Protein AF-A0A818C0F7-F1 (afdb_monomer_lite)

InterPro domains:
  IPR005162 Retrotransposon-derived protein PEG10, N-terminal capsid-like domain [PF03732] (11-75)

Structure (mmCIF, N/CA/C/O backbone):
data_AF-A0A818C0F7-F1
#
_entry.id   AF-A0A818C0F7-F1
#
loop_
_atom_site.group_PDB
_atom_site.id
_atom_site.type_symbol
_atom_site.label_atom_id
_atom_site.label_alt_id
_atom_site.label_comp_id
_atom_site.label_asym_id
_atom_site.label_entity_id
_atom_site.label_seq_id
_atom_site.pdbx_PDB_ins_code
_atom_site.Cartn_x
_atom_site.Cartn_y
_atom_site.Cartn_z
_atom_site.occupancy
_atom_site.B_iso_or_equiv
_atom_site.auth_seq_id
_atom_site.auth_comp_id
_atom_site.auth_asym_id
_atom_site.auth_atom_id
_atom_site.pdbx_PDB_model_num
ATOM 1 N N . MET A 1 1 ? 28.533 6.424 -15.107 1.00 45.59 1 MET A N 1
ATOM 2 C CA . MET A 1 1 ? 27.381 5.746 -14.470 1.00 45.59 1 MET A CA 1
ATOM 3 C C . MET A 1 1 ? 26.453 5.281 -15.578 1.00 45.59 1 MET A C 1
ATOM 5 O O . MET A 1 1 ? 26.093 6.103 -16.409 1.00 45.59 1 MET A O 1
ATOM 9 N N . ALA A 1 2 ? 26.142 3.987 -15.662 1.00 64.56 2 ALA A N 1
ATOM 10 C CA . ALA A 1 2 ? 25.246 3.483 -16.700 1.00 64.56 2 ALA A CA 1
ATOM 11 C C . ALA A 1 2 ? 23.833 4.060 -16.497 1.00 64.56 2 ALA A C 1
ATOM 13 O O . ALA A 1 2 ? 23.235 3.887 -15.437 1.00 64.56 2 ALA A O 1
ATOM 14 N N . SER A 1 3 ? 23.320 4.767 -17.502 1.00 84.38 3 SER A N 1
ATOM 15 C CA . SER A 1 3 ? 21.944 5.265 -17.538 1.00 84.38 3 SER A CA 1
ATOM 16 C C . SER A 1 3 ? 21.017 4.109 -17.911 1.00 84.38 3 SER A C 1
ATOM 18 O O . SER A 1 3 ? 21.056 3.624 -19.039 1.00 84.38 3 SER A O 1
ATOM 20 N N . TRP A 1 4 ? 20.223 3.617 -16.962 1.00 90.50 4 TRP A N 1
ATOM 21 C CA . TRP A 1 4 ? 19.205 2.605 -17.253 1.00 90.50 4 TRP A CA 1
ATOM 22 C C . TRP A 1 4 ? 17.961 3.271 -17.843 1.00 90.50 4 TRP A C 1
ATOM 24 O O . TRP A 1 4 ? 17.495 4.286 -17.313 1.00 90.50 4 TRP A O 1
ATOM 34 N N . SER A 1 5 ? 17.389 2.677 -18.896 1.00 93.31 5 SER A N 1
ATOM 35 C CA . SER A 1 5 ? 16.080 3.102 -19.403 1.00 93.31 5 SER A CA 1
ATOM 36 C C . SER A 1 5 ? 14.974 2.763 -18.401 1.00 93.31 5 SER A C 1
ATOM 38 O O . SER A 1 5 ? 15.112 1.854 -17.579 1.00 93.31 5 SER A O 1
ATOM 40 N N . ASP A 1 6 ? 13.863 3.494 -18.463 1.00 91.19 6 ASP A N 1
ATOM 41 C CA . ASP A 1 6 ? 12.729 3.276 -17.562 1.00 91.19 6 ASP A CA 1
ATOM 42 C C . ASP A 1 6 ? 12.147 1.864 -17.691 1.00 91.19 6 ASP A C 1
ATOM 44 O O . ASP A 1 6 ? 11.855 1.239 -16.677 1.00 91.19 6 ASP A O 1
ATOM 48 N N . GLU A 1 7 ? 12.091 1.302 -18.899 1.00 92.00 7 GLU A N 1
ATOM 49 C CA . GLU A 1 7 ? 11.671 -0.089 -19.115 1.00 92.00 7 GLU A CA 1
ATOM 50 C C . GLU A 1 7 ? 12.552 -1.093 -18.363 1.00 92.00 7 GLU A C 1
ATOM 52 O O . GLU A 1 7 ? 12.040 -2.033 -17.752 1.00 92.00 7 GLU A O 1
ATOM 57 N N . HIS A 1 8 ? 13.874 -0.892 -18.363 1.00 92.44 8 HIS A N 1
ATOM 58 C CA . HIS A 1 8 ? 14.789 -1.760 -17.623 1.00 92.44 8 HIS A CA 1
ATOM 59 C C . HIS A 1 8 ? 14.598 -1.620 -16.111 1.00 92.44 8 HIS A C 1
ATOM 61 O O . HIS A 1 8 ? 14.554 -2.631 -15.410 1.00 92.44 8 HIS A O 1
ATOM 67 N N . LYS A 1 9 ? 14.413 -0.392 -15.607 1.00 93.25 9 LYS A N 1
ATOM 68 C CA . LYS A 1 9 ? 14.131 -0.156 -14.181 1.00 93.25 9 LYS A CA 1
ATOM 69 C C . LYS A 1 9 ? 12.831 -0.835 -13.743 1.00 93.25 9 LYS A C 1
ATOM 71 O O . LYS A 1 9 ? 12.821 -1.514 -12.722 1.00 93.25 9 LYS A O 1
ATOM 76 N N . LEU A 1 10 ? 11.757 -0.693 -14.524 1.00 92.19 10 LEU A N 1
ATOM 77 C CA . LEU A 1 10 ? 10.444 -1.276 -14.219 1.00 92.19 10 LEU A CA 1
ATOM 78 C C . LEU A 1 10 ? 10.435 -2.808 -14.328 1.00 92.19 10 LEU A C 1
ATOM 80 O O . LEU A 1 10 ? 9.716 -3.468 -13.586 1.00 92.19 10 LEU A O 1
ATOM 84 N N . LYS A 1 11 ? 11.248 -3.408 -15.203 1.00 90.62 11 LYS A N 1
ATOM 85 C CA . LYS A 1 11 ? 11.434 -4.870 -15.201 1.00 90.62 11 LYS A CA 1
ATOM 86 C C . LYS A 1 11 ? 12.160 -5.327 -13.938 1.00 90.62 11 LYS A C 1
ATOM 88 O O . LYS A 1 11 ? 11.722 -6.262 -13.272 1.00 90.62 11 LYS A O 1
ATOM 93 N N . TYR A 1 12 ? 13.241 -4.635 -13.592 1.00 91.31 12 TYR A N 1
ATOM 94 C CA . TYR A 1 12 ? 14.108 -5.019 -12.485 1.00 91.31 12 TYR A CA 1
ATOM 95 C C . TYR A 1 12 ? 13.463 -4.815 -11.110 1.00 91.31 12 TYR A C 1
ATOM 97 O O . TYR A 1 12 ? 13.734 -5.583 -10.192 1.00 91.31 12 TYR A O 1
ATOM 105 N N . ILE A 1 13 ? 12.582 -3.820 -10.958 1.00 90.44 13 ILE A N 1
ATOM 106 C CA . ILE A 1 13 ? 11.998 -3.489 -9.652 1.00 90.44 13 ILE A CA 1
ATOM 107 C C . ILE A 1 13 ? 11.166 -4.621 -9.057 1.00 90.44 13 ILE A C 1
ATOM 109 O O . ILE A 1 13 ? 11.168 -4.775 -7.844 1.00 90.44 13 ILE A O 1
ATOM 113 N N . SER A 1 14 ? 10.535 -5.457 -9.889 1.00 86.62 14 SER A N 1
ATOM 114 C CA . SER A 1 14 ? 9.769 -6.624 -9.427 1.00 86.62 14 SER A CA 1
ATOM 115 C C . SER A 1 14 ? 10.583 -7.552 -8.518 1.00 86.62 14 SER A C 1
ATOM 117 O O . SER A 1 14 ? 10.040 -8.100 -7.570 1.00 86.62 14 SER A O 1
ATOM 119 N N . ILE A 1 15 ? 11.896 -7.653 -8.744 1.00 88.81 15 ILE A N 1
ATOM 120 C CA . ILE A 1 15 ? 12.816 -8.501 -7.971 1.00 88.81 15 ILE A CA 1
ATOM 121 C C . ILE A 1 15 ? 13.092 -7.918 -6.573 1.00 88.81 15 ILE A C 1
ATOM 123 O O . ILE A 1 15 ? 13.430 -8.649 -5.648 1.00 88.81 15 ILE A O 1
ATOM 127 N N . HIS A 1 16 ? 12.963 -6.598 -6.413 1.00 88.12 16 HIS A N 1
ATOM 128 C CA . HIS A 1 16 ? 13.249 -5.887 -5.158 1.00 88.12 16 HIS A CA 1
ATOM 129 C C . HIS A 1 16 ? 12.003 -5.620 -4.318 1.00 88.12 16 HIS A C 1
ATOM 131 O O . HIS A 1 16 ? 12.119 -5.173 -3.178 1.00 88.12 16 HIS A O 1
ATOM 137 N N . LEU A 1 17 ? 10.815 -5.849 -4.874 1.00 87.06 17 LEU A N 1
ATOM 138 C CA . LEU A 1 17 ? 9.562 -5.714 -4.145 1.00 87.06 17 LEU A CA 1
ATOM 139 C C . LEU A 1 17 ? 9.266 -7.019 -3.406 1.00 87.06 17 LEU A C 1
ATOM 141 O O . LEU A 1 17 ? 9.430 -8.105 -3.955 1.00 87.06 17 LEU A O 1
ATOM 145 N N . GLN A 1 18 ? 8.818 -6.898 -2.161 1.00 85.88 18 GLN A N 1
ATOM 146 C CA . GLN A 1 18 ? 8.422 -8.022 -1.315 1.00 85.88 18 GLN A CA 1
ATOM 147 C C . GLN A 1 18 ? 6.940 -7.904 -0.958 1.00 85.88 18 GLN A C 1
ATOM 149 O O . GLN A 1 18 ? 6.389 -6.798 -0.958 1.00 85.88 18 GLN A O 1
ATOM 154 N N . ASP A 1 19 ? 6.321 -9.051 -0.678 1.00 83.88 19 ASP A N 1
ATOM 155 C CA . ASP A 1 19 ? 4.973 -9.174 -0.119 1.00 83.88 19 ASP A CA 1
ATOM 156 C C . ASP A 1 19 ? 3.936 -8.284 -0.839 1.00 83.88 19 ASP A C 1
ATOM 158 O O . ASP A 1 19 ? 3.778 -8.366 -2.064 1.00 83.88 19 ASP A O 1
ATOM 162 N N . ASP A 1 20 ? 3.259 -7.402 -0.100 1.00 80.00 20 ASP A N 1
ATOM 163 C CA . ASP A 1 20 ? 2.182 -6.538 -0.600 1.00 80.00 20 ASP A CA 1
ATOM 164 C C . ASP A 1 20 ? 2.651 -5.589 -1.709 1.00 80.00 20 ASP A C 1
ATOM 166 O O . ASP A 1 20 ? 1.912 -5.284 -2.645 1.00 80.00 20 ASP A O 1
ATOM 170 N N . ALA A 1 21 ? 3.901 -5.118 -1.640 1.00 85.38 21 ALA A N 1
ATOM 171 C CA . ALA A 1 21 ? 4.445 -4.211 -2.646 1.00 85.38 21 ALA A CA 1
ATOM 172 C C . ALA A 1 21 ? 4.652 -4.923 -3.988 1.00 85.38 21 ALA A C 1
ATOM 174 O O . ALA A 1 21 ? 4.484 -4.314 -5.049 1.00 85.38 21 ALA A O 1
ATOM 175 N N . HIS A 1 22 ? 4.973 -6.218 -3.949 1.00 87.44 22 HIS A N 1
ATOM 176 C CA . HIS A 1 22 ? 5.076 -7.045 -5.144 1.00 87.44 22 HIS A CA 1
ATOM 177 C C . HIS A 1 22 ? 3.694 -7.338 -5.744 1.00 87.44 22 HIS A C 1
ATOM 179 O O . HIS A 1 22 ? 3.512 -7.167 -6.952 1.00 87.44 22 HIS A O 1
ATOM 185 N N . GLN A 1 23 ? 2.708 -7.701 -4.914 1.00 84.81 23 GLN A N 1
ATOM 186 C CA . GLN A 1 23 ? 1.327 -7.927 -5.367 1.00 84.81 23 GLN A CA 1
ATOM 187 C C . GLN A 1 23 ? 0.724 -6.672 -6.001 1.00 84.81 23 GLN A C 1
ATOM 189 O O . GLN A 1 23 ? 0.236 -6.712 -7.136 1.00 84.81 23 GLN A O 1
ATOM 194 N N . TRP A 1 24 ? 0.871 -5.530 -5.328 1.00 89.44 24 TRP A N 1
ATOM 195 C CA . TRP A 1 24 ? 0.476 -4.232 -5.862 1.00 89.44 24 TRP A CA 1
ATOM 196 C C . TRP A 1 24 ? 1.123 -3.959 -7.226 1.00 89.44 24 TRP A C 1
ATOM 198 O O . TRP A 1 24 ? 0.451 -3.545 -8.174 1.00 89.44 24 TRP A O 1
ATOM 208 N N . TRP A 1 25 ? 2.423 -4.239 -7.368 1.00 91.69 25 TRP A N 1
ATOM 209 C CA . TRP A 1 25 ? 3.139 -4.028 -8.624 1.00 91.69 25 TRP A CA 1
ATOM 210 C C . TRP A 1 25 ? 2.643 -4.932 -9.756 1.00 91.69 25 TRP A C 1
ATOM 212 O O . TRP A 1 25 ? 2.485 -4.447 -10.879 1.00 91.69 25 TRP A O 1
ATOM 222 N N . ILE A 1 26 ? 2.320 -6.203 -9.497 1.00 89.56 26 ILE A N 1
ATOM 223 C CA . ILE A 1 26 ? 1.746 -7.096 -10.520 1.00 89.56 26 ILE A CA 1
ATOM 224 C C . ILE A 1 26 ? 0.462 -6.490 -11.106 1.00 89.56 26 ILE A C 1
ATOM 226 O O . ILE A 1 26 ? 0.282 -6.475 -12.329 1.00 89.56 26 ILE A O 1
ATOM 230 N N . GLN A 1 27 ? -0.397 -5.930 -10.255 1.00 88.06 27 GLN A N 1
ATOM 231 C CA . GLN A 1 27 ? -1.672 -5.344 -10.671 1.00 88.06 27 GLN A CA 1
ATOM 232 C C . GLN A 1 27 ? -1.498 -3.967 -11.335 1.00 88.06 27 GLN A C 1
ATOM 234 O O . GLN A 1 27 ? -2.149 -3.662 -12.342 1.00 88.06 27 GLN A O 1
ATOM 239 N N . ALA A 1 28 ? -0.601 -3.135 -10.802 1.00 88.56 28 ALA A N 1
ATOM 240 C CA . ALA A 1 28 ? -0.411 -1.751 -11.229 1.00 88.56 28 ALA A CA 1
ATOM 241 C C . ALA A 1 28 ? 0.533 -1.595 -12.436 1.00 88.56 28 ALA A C 1
ATOM 243 O O . ALA A 1 28 ? 0.393 -0.629 -13.193 1.00 88.56 28 ALA A O 1
ATOM 244 N N . SER A 1 29 ? 1.451 -2.541 -12.665 1.00 90.62 29 SER A N 1
ATOM 245 C CA . SER A 1 29 ? 2.504 -2.470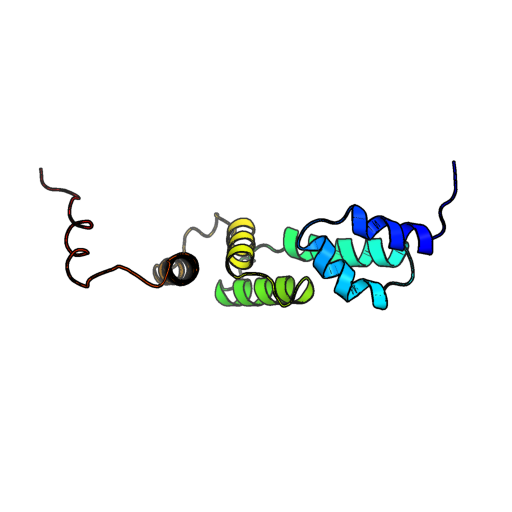 -13.696 1.00 90.62 29 SER A CA 1
ATOM 246 C C . SER A 1 29 ? 1.971 -2.145 -15.093 1.00 90.62 29 SER A C 1
ATOM 248 O O . SER A 1 29 ? 2.531 -1.303 -15.793 1.00 90.62 29 SER A O 1
ATOM 250 N N . LYS A 1 30 ? 0.820 -2.714 -15.475 1.00 91.12 30 LYS A N 1
ATOM 251 C CA . LYS A 1 30 ? 0.170 -2.474 -16.778 1.00 91.12 30 LYS A CA 1
ATOM 252 C C . LYS A 1 30 ? -0.237 -1.011 -17.006 1.00 91.12 30 LYS A C 1
ATOM 254 O O . LYS A 1 30 ? -0.412 -0.595 -18.146 1.00 91.12 30 LYS A O 1
ATOM 259 N N . ARG A 1 31 ? -0.427 -0.230 -15.936 1.00 92.75 31 ARG A N 1
ATOM 260 C CA . ARG A 1 31 ? -0.917 1.164 -15.968 1.00 92.75 31 ARG A CA 1
ATOM 261 C C . ARG A 1 31 ? 0.196 2.195 -15.741 1.00 92.75 31 ARG A C 1
ATOM 263 O O . ARG A 1 31 ? -0.060 3.409 -15.787 1.00 92.75 31 ARG A O 1
ATOM 270 N N . ILE A 1 32 ? 1.416 1.730 -15.471 1.00 92.88 32 ILE A N 1
ATOM 271 C CA . ILE A 1 32 ? 2.558 2.547 -15.061 1.00 92.88 32 ILE A CA 1
ATOM 272 C C . ILE A 1 32 ? 3.687 2.403 -16.100 1.00 92.88 32 ILE A C 1
ATOM 274 O O . ILE A 1 32 ? 4.543 1.536 -15.961 1.00 92.88 32 ILE A O 1
ATOM 278 N N . PRO A 1 33 ? 3.709 3.251 -17.149 1.00 93.69 33 PRO A N 1
ATOM 279 C CA . PRO A 1 33 ? 4.679 3.128 -18.241 1.00 93.69 33 PRO A CA 1
ATOM 280 C C . PRO A 1 33 ? 6.056 3.741 -17.941 1.00 93.69 33 PRO A C 1
ATOM 282 O O . PRO A 1 33 ? 6.997 3.508 -18.689 1.00 93.69 33 PRO A O 1
ATOM 285 N N . THR A 1 34 ? 6.189 4.557 -16.890 1.00 95.50 34 THR A N 1
ATOM 286 C CA . THR A 1 34 ? 7.425 5.303 -16.594 1.00 95.50 34 THR A CA 1
ATOM 287 C C . THR A 1 34 ? 7.862 5.136 -15.147 1.00 95.50 34 THR A C 1
ATOM 289 O O . THR A 1 34 ? 7.038 4.962 -14.241 1.00 95.50 34 THR A O 1
ATOM 292 N N . TRP A 1 35 ? 9.170 5.254 -14.910 1.00 92.69 35 TRP A N 1
ATOM 293 C CA . TRP A 1 35 ? 9.752 5.118 -13.574 1.00 92.69 35 TRP A CA 1
ATOM 294 C C . TRP A 1 35 ? 9.266 6.211 -12.620 1.00 92.69 35 TRP A C 1
ATOM 296 O O . TRP A 1 35 ? 8.939 5.945 -11.466 1.00 92.69 35 TRP A O 1
ATOM 306 N N . SER A 1 36 ? 9.149 7.445 -13.113 1.00 93.69 36 SER A N 1
ATOM 307 C CA . SER A 1 36 ? 8.632 8.567 -12.322 1.00 93.69 36 SER A CA 1
ATOM 308 C C . SER A 1 36 ? 7.205 8.304 -11.823 1.00 93.69 36 SER A C 1
ATOM 310 O O . SER A 1 36 ? 6.907 8.530 -10.647 1.00 93.69 36 SER A O 1
ATOM 312 N N . LYS A 1 37 ? 6.338 7.754 -12.685 1.00 94.38 37 LYS A N 1
ATOM 313 C CA . LYS A 1 37 ? 4.967 7.406 -12.301 1.00 94.38 37 LYS A CA 1
ATOM 314 C C . LYS A 1 37 ? 4.948 6.261 -11.290 1.00 94.38 37 LYS A C 1
ATOM 316 O O . LYS A 1 37 ? 4.217 6.363 -10.315 1.00 94.38 37 LYS A O 1
ATOM 321 N N . PHE A 1 38 ? 5.790 5.240 -11.461 1.00 93.62 38 PHE A N 1
ATOM 322 C CA . PHE A 1 38 ? 5.939 4.164 -10.475 1.00 93.62 38 PHE A CA 1
ATOM 323 C C . PHE A 1 38 ? 6.259 4.712 -9.085 1.00 93.62 38 PHE A C 1
ATOM 325 O O . PHE A 1 38 ? 5.524 4.441 -8.140 1.00 93.62 38 PHE A O 1
ATOM 332 N N . VAL A 1 39 ? 7.304 5.540 -8.975 1.00 92.44 39 VAL A N 1
ATOM 333 C CA . VAL A 1 39 ? 7.733 6.115 -7.691 1.00 92.44 39 VAL A CA 1
ATOM 334 C C . VAL A 1 39 ? 6.625 6.960 -7.061 1.00 92.44 39 VAL A C 1
ATOM 336 O O . VAL A 1 39 ? 6.454 6.934 -5.844 1.00 92.44 39 VAL A O 1
ATOM 339 N N . LYS A 1 40 ? 5.868 7.708 -7.868 1.00 92.94 40 LYS A N 1
ATOM 340 C CA . LYS A 1 40 ? 4.752 8.520 -7.374 1.00 92.94 40 LYS A CA 1
ATOM 341 C C . LYS A 1 40 ? 3.609 7.653 -6.842 1.00 92.94 40 LYS A C 1
ATOM 343 O O . LYS A 1 40 ? 3.152 7.885 -5.729 1.00 92.94 40 LYS A O 1
ATOM 348 N N . GLU A 1 41 ? 3.172 6.667 -7.618 1.00 90.88 41 GLU A N 1
ATOM 349 C CA . GLU A 1 41 ? 2.035 5.803 -7.280 1.00 90.88 41 GLU A CA 1
ATOM 350 C C . GLU A 1 41 ? 2.347 4.909 -6.072 1.00 90.88 41 GLU A C 1
ATOM 352 O O . GLU A 1 41 ? 1.535 4.826 -5.154 1.00 90.88 41 GLU A O 1
ATOM 357 N N . ILE A 1 42 ? 3.548 4.313 -6.010 1.00 88.62 42 ILE A N 1
ATOM 358 C CA . ILE A 1 42 ? 3.938 3.462 -4.876 1.00 88.62 42 ILE A CA 1
ATOM 359 C C . ILE A 1 42 ? 4.057 4.28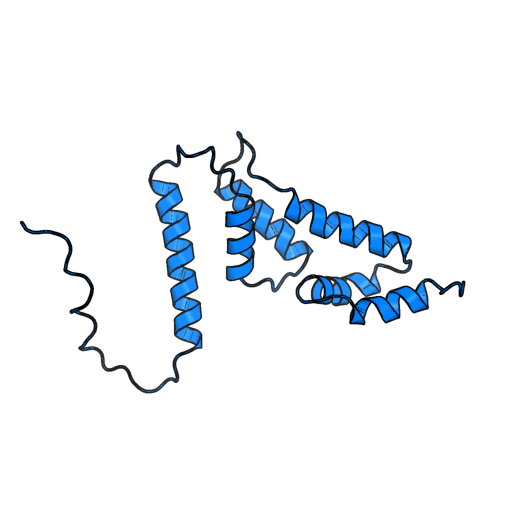0 -3.588 1.00 88.62 42 ILE A C 1
ATOM 361 O O . ILE A 1 42 ? 3.565 3.867 -2.540 1.00 88.62 42 ILE A O 1
ATOM 365 N N . LYS A 1 43 ? 4.637 5.486 -3.654 1.00 88.62 43 LYS A N 1
ATOM 366 C CA . LYS A 1 43 ? 4.670 6.384 -2.495 1.00 88.62 43 LYS A CA 1
ATOM 367 C C . LYS A 1 43 ? 3.263 6.749 -2.069 1.00 88.62 43 LYS A C 1
ATOM 369 O O . LYS A 1 43 ? 2.941 6.593 -0.905 1.00 88.62 43 LYS A O 1
ATOM 374 N N . GLN A 1 44 ? 2.410 7.163 -2.999 1.00 87.94 44 GLN A N 1
ATOM 375 C CA . GLN A 1 44 ? 1.049 7.564 -2.672 1.00 87.94 44 GLN A CA 1
ATOM 376 C C . GLN A 1 44 ? 0.244 6.425 -2.030 1.00 87.94 44 GLN A C 1
ATOM 378 O O . GLN A 1 44 ? -0.443 6.663 -1.040 1.00 87.94 44 GLN A O 1
ATOM 383 N N . ALA A 1 45 ? 0.355 5.201 -2.546 1.00 84.00 45 ALA A N 1
ATOM 384 C CA . ALA A 1 45 ? -0.343 4.038 -2.011 1.00 84.00 45 ALA A CA 1
ATOM 385 C C . ALA A 1 45 ? 0.106 3.707 -0.575 1.00 84.00 45 ALA A C 1
ATOM 387 O O . ALA A 1 45 ? -0.714 3.644 0.345 1.00 84.00 45 ALA A O 1
ATOM 388 N N . PHE A 1 46 ? 1.415 3.569 -0.357 1.00 83.44 46 PHE A N 1
ATOM 389 C CA . PHE A 1 46 ? 1.953 3.127 0.931 1.00 83.44 46 PHE A CA 1
ATOM 390 C C . PHE A 1 46 ? 2.076 4.257 1.965 1.00 83.44 46 PHE A C 1
ATOM 392 O O . PHE A 1 46 ? 1.919 4.009 3.161 1.00 83.44 46 PHE A O 1
ATOM 399 N N . GLU A 1 47 ? 2.301 5.508 1.552 1.00 85.19 47 GLU A N 1
ATOM 400 C CA . GLU A 1 47 ? 2.292 6.660 2.463 1.00 85.19 47 GLU A CA 1
ATOM 401 C C . GLU A 1 47 ? 0.889 6.920 3.003 1.00 85.19 47 GLU A C 1
ATOM 403 O O . GLU A 1 47 ? 0.749 7.165 4.200 1.00 85.19 47 GLU A O 1
ATOM 408 N N . GLN A 1 48 ? -0.156 6.816 2.174 1.00 83.25 48 GLN A N 1
ATOM 409 C CA . GLN A 1 48 ? -1.527 6.972 2.664 1.00 83.25 48 GLN A CA 1
ATOM 410 C C . GLN A 1 48 ? -1.839 5.943 3.747 1.00 83.25 48 GLN A C 1
ATOM 412 O O . GLN A 1 48 ? -2.303 6.328 4.814 1.00 83.25 48 GLN A O 1
ATOM 417 N N . LEU A 1 49 ? -1.508 4.670 3.526 1.00 82.81 49 LEU A N 1
ATOM 418 C CA . LEU A 1 49 ? -1.724 3.622 4.522 1.00 82.81 49 LEU A CA 1
ATOM 419 C C . LEU A 1 49 ? -0.896 3.853 5.798 1.00 82.81 49 LEU A C 1
ATOM 421 O O . LEU A 1 49 ? -1.411 3.725 6.907 1.00 82.81 49 LEU A O 1
ATOM 425 N N . ARG A 1 50 ? 0.375 4.246 5.653 1.00 81.44 50 ARG A N 1
ATOM 426 C CA . ARG A 1 50 ? 1.300 4.456 6.779 1.00 81.44 50 ARG A CA 1
ATOM 427 C C . ARG A 1 50 ? 0.924 5.653 7.653 1.00 81.44 50 ARG A C 1
ATOM 429 O O . ARG A 1 50 ? 1.124 5.611 8.867 1.00 81.44 50 ARG A O 1
ATOM 436 N N . TRP A 1 51 ? 0.437 6.734 7.050 1.00 80.75 51 TRP A N 1
ATOM 437 C CA . TRP A 1 51 ? 0.126 7.976 7.763 1.00 80.75 51 TRP A CA 1
ATOM 438 C C . TRP A 1 51 ? -1.330 8.068 8.217 1.00 80.75 51 TRP A C 1
ATOM 440 O O . TRP A 1 51 ? -1.657 8.968 8.996 1.00 80.75 51 TRP A O 1
ATOM 450 N N . TYR A 1 52 ? -2.201 7.156 7.777 1.00 84.06 52 TYR A N 1
ATOM 451 C CA . TYR A 1 52 ? -3.607 7.191 8.152 1.00 84.06 52 TYR A CA 1
ATOM 452 C C . TYR A 1 52 ? -3.818 6.793 9.618 1.00 84.06 52 TYR A C 1
ATOM 454 O O . TYR A 1 52 ? -3.835 5.621 9.997 1.00 84.06 52 TYR A O 1
ATOM 462 N N . LYS A 1 53 ? -4.009 7.811 10.456 1.00 85.25 53 LYS A N 1
ATOM 463 C CA . LYS A 1 53 ? -4.354 7.672 11.872 1.00 85.25 53 LYS A CA 1
ATOM 464 C C . LYS A 1 53 ? -5.810 8.039 12.092 1.00 85.25 53 LYS A C 1
ATOM 466 O O . LYS A 1 53 ? -6.340 8.919 11.415 1.00 85.25 53 LYS A O 1
ATOM 471 N N . GLN A 1 54 ? -6.429 7.404 13.082 1.00 81.44 54 GLN A N 1
ATOM 472 C CA . GLN A 1 54 ? -7.783 7.760 13.488 1.00 81.44 54 GLN A CA 1
ATOM 473 C C . GLN A 1 54 ? -7.837 9.235 13.923 1.00 81.44 54 GLN A C 1
ATOM 475 O O . GLN A 1 54 ? -7.094 9.659 14.816 1.00 81.44 54 GLN A O 1
ATOM 480 N N . SER A 1 55 ? -8.719 10.009 13.289 1.00 84.50 55 SER A N 1
ATOM 481 C CA . SER A 1 55 ? -8.978 11.409 13.648 1.00 84.50 55 SER A CA 1
ATOM 482 C C . SER A 1 55 ? -9.888 11.520 14.880 1.00 84.50 55 SER A C 1
ATOM 484 O O . SER A 1 55 ? -10.694 10.630 15.137 1.00 84.50 55 SER A O 1
ATOM 486 N N . ILE A 1 56 ? -9.804 12.640 15.614 1.00 78.44 56 ILE A N 1
ATOM 487 C CA . ILE A 1 56 ? -10.611 12.919 16.824 1.00 78.44 56 ILE A CA 1
ATOM 488 C C . ILE A 1 56 ? -12.118 12.807 16.547 1.00 78.44 56 ILE A C 1
ATOM 490 O O . ILE A 1 56 ? -12.869 12.314 17.382 1.00 78.44 56 ILE A O 1
ATOM 494 N N . ASN A 1 57 ? -12.554 13.229 15.360 1.00 86.31 57 ASN A N 1
ATOM 495 C CA . ASN A 1 57 ? -13.970 13.280 14.988 1.00 86.31 57 ASN A CA 1
ATOM 496 C C . ASN A 1 57 ? -14.442 12.023 14.240 1.00 86.31 57 ASN A C 1
ATOM 498 O O . ASN A 1 57 ? -15.546 12.010 13.701 1.00 86.31 57 ASN A O 1
ATOM 502 N N . GLN A 1 58 ? -13.599 10.991 14.153 1.00 79.81 58 GLN A N 1
ATOM 503 C CA . GLN A 1 58 ? -13.872 9.795 13.368 1.00 79.81 58 GLN A CA 1
ATOM 504 C C . GLN A 1 58 ? -14.223 8.611 14.270 1.00 79.81 58 GLN A C 1
ATOM 506 O O . GLN A 1 58 ? -13.460 8.230 15.163 1.00 79.81 58 GLN A O 1
ATOM 511 N N . THR A 1 59 ? -15.370 7.988 13.997 1.00 83.56 59 THR A N 1
ATOM 512 C CA . THR A 1 59 ? -15.777 6.753 14.684 1.00 83.56 59 THR A CA 1
ATOM 513 C C . THR A 1 59 ? -14.853 5.588 14.319 1.00 83.56 59 THR A C 1
ATOM 515 O O . THR A 1 59 ? -14.235 5.579 13.253 1.00 83.56 59 THR A O 1
ATOM 518 N N . ILE A 1 60 ? -14.768 4.575 15.187 1.00 79.25 60 ILE A N 1
ATOM 519 C CA . ILE A 1 60 ? -13.927 3.392 14.939 1.00 79.25 60 ILE A CA 1
ATOM 520 C C . ILE A 1 60 ? -14.376 2.655 13.670 1.00 79.25 60 ILE A C 1
ATOM 522 O O . ILE A 1 60 ? -13.523 2.244 12.893 1.00 79.25 60 ILE A O 1
ATOM 526 N N . THR A 1 61 ? -15.684 2.562 13.410 1.00 82.62 61 THR A N 1
ATOM 527 C CA . THR A 1 61 ? -16.220 1.951 12.183 1.00 82.62 61 THR A CA 1
ATOM 528 C C . THR A 1 61 ? -15.796 2.723 10.935 1.00 82.62 61 THR A C 1
ATOM 530 O O . THR A 1 61 ? -15.246 2.136 10.015 1.00 82.62 61 THR A O 1
ATOM 533 N N . GLN A 1 62 ? -15.920 4.056 10.930 1.00 85.56 62 GLN A N 1
ATOM 534 C CA . GLN A 1 62 ? -15.455 4.876 9.800 1.00 85.56 62 GLN A CA 1
ATOM 535 C C . GLN A 1 62 ? -13.940 4.781 9.586 1.00 85.56 62 GLN A C 1
ATOM 537 O O . GLN A 1 62 ? -13.463 4.893 8.458 1.00 85.56 62 GLN A O 1
ATOM 542 N N . TYR A 1 63 ? -13.170 4.639 10.665 1.00 84.81 63 TYR A N 1
ATOM 543 C CA . TYR A 1 63 ? -11.729 4.415 10.583 1.00 84.81 63 TYR A CA 1
ATOM 544 C C . TYR A 1 63 ? -11.418 3.039 9.984 1.00 84.81 63 TYR A C 1
ATOM 546 O O . TYR A 1 63 ? -10.569 2.930 9.100 1.00 84.81 63 TYR A O 1
ATOM 554 N N . TYR A 1 64 ? -12.154 2.015 10.415 1.00 84.75 64 TYR A N 1
ATOM 555 C CA . TYR A 1 64 ? -12.059 0.650 9.914 1.00 84.75 64 TYR A CA 1
ATOM 556 C C . TYR A 1 64 ? -12.365 0.557 8.421 1.00 84.75 64 TYR A C 1
ATOM 558 O O . TYR A 1 64 ? -11.521 0.092 7.657 1.00 84.75 64 TYR A O 1
ATOM 566 N N . ASP A 1 65 ? -13.513 1.086 8.001 1.00 87.44 65 ASP A N 1
ATOM 567 C CA . ASP A 1 65 ? -13.938 1.093 6.602 1.00 87.44 65 ASP A CA 1
ATOM 568 C C . ASP A 1 65 ? -12.894 1.779 5.718 1.00 87.44 65 ASP A C 1
ATOM 570 O O . ASP A 1 65 ? -12.578 1.302 4.627 1.00 87.44 65 ASP A O 1
ATOM 574 N N . LYS A 1 66 ? -12.287 2.866 6.214 1.00 88.94 66 LYS A N 1
ATOM 575 C CA . LYS A 1 66 ? -11.256 3.582 5.466 1.00 88.94 66 LYS A CA 1
ATOM 576 C C . LYS A 1 66 ? -9.943 2.812 5.368 1.00 88.94 66 LYS A C 1
ATOM 578 O O . LYS A 1 66 ? -9.328 2.827 4.306 1.00 88.94 66 LYS A O 1
ATOM 583 N N . ILE A 1 67 ? -9.514 2.129 6.430 1.00 86.31 67 ILE A N 1
ATOM 584 C CA . ILE A 1 67 ? -8.340 1.247 6.369 1.00 86.31 67 ILE A CA 1
ATOM 585 C C . ILE A 1 67 ? -8.596 0.090 5.399 1.00 86.31 67 ILE A C 1
ATOM 587 O O . ILE A 1 67 ? -7.730 -0.185 4.575 1.00 86.31 67 ILE A O 1
ATOM 591 N N . ILE A 1 68 ? -9.783 -0.527 5.412 1.00 86.69 68 ILE A N 1
ATOM 592 C CA . ILE A 1 68 ? -10.143 -1.564 4.432 1.00 86.69 68 ILE A CA 1
ATOM 593 C C . ILE A 1 68 ? -10.111 -1.012 3.010 1.00 86.69 68 ILE A C 1
ATOM 595 O O . ILE A 1 68 ? -9.531 -1.644 2.130 1.00 86.69 68 ILE A O 1
ATOM 599 N N . GLU A 1 69 ? -10.695 0.160 2.766 1.00 88.69 69 GLU A N 1
ATOM 600 C CA . GLU A 1 69 ? -10.661 0.811 1.453 1.00 88.69 69 GLU A CA 1
ATOM 601 C C . GLU A 1 69 ? -9.214 1.052 0.983 1.00 88.69 69 GLU A C 1
ATOM 603 O O . GLU A 1 69 ? -8.892 0.847 -0.186 1.00 88.69 69 GLU A O 1
ATOM 608 N N . LEU A 1 70 ? -8.320 1.468 1.884 1.00 86.94 70 LEU A N 1
ATOM 609 C CA . LEU A 1 70 ? -6.907 1.680 1.564 1.00 86.94 70 LEU A CA 1
ATOM 610 C C . LEU A 1 70 ? -6.169 0.360 1.308 1.00 86.94 70 LEU A C 1
ATOM 612 O O . LEU A 1 70 ? -5.421 0.276 0.337 1.00 86.94 70 LEU A O 1
ATOM 616 N N . CYS A 1 71 ? -6.406 -0.671 2.120 1.00 85.38 71 CYS A N 1
ATOM 617 C CA . CYS A 1 71 ? -5.818 -1.994 1.920 1.00 85.38 71 CYS A CA 1
ATOM 618 C C . CYS A 1 71 ? -6.288 -2.615 0.598 1.00 85.38 71 CYS A C 1
ATOM 620 O O . CYS A 1 71 ? -5.455 -3.024 -0.197 1.00 85.38 71 CYS A O 1
ATOM 622 N N . THR A 1 72 ? -7.593 -2.591 0.308 1.00 86.00 72 THR A N 1
ATOM 623 C CA . THR A 1 72 ? -8.176 -3.152 -0.929 1.00 86.00 72 THR A CA 1
ATOM 624 C C . THR A 1 72 ? -7.729 -2.435 -2.203 1.00 86.00 72 THR A C 1
ATOM 626 O O . THR A 1 72 ? -7.736 -3.028 -3.279 1.00 86.00 72 THR A O 1
ATOM 629 N N . ARG A 1 73 ? -7.311 -1.164 -2.111 1.00 82.81 73 ARG A N 1
ATOM 630 C CA . ARG A 1 73 ? -6.676 -0.445 -3.230 1.00 82.81 73 ARG A CA 1
ATOM 631 C C . ARG A 1 73 ? -5.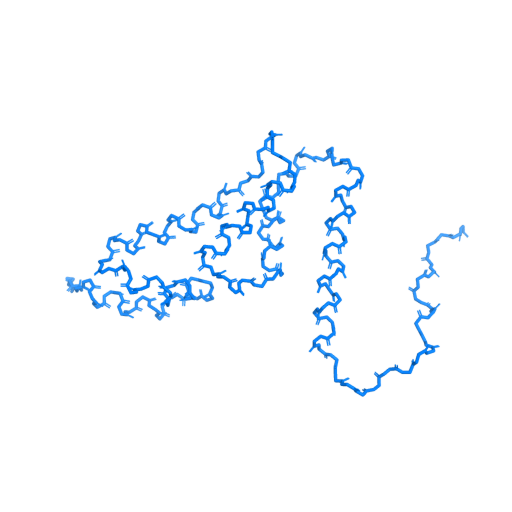253 -0.906 -3.520 1.00 82.81 73 ARG A C 1
ATOM 633 O O . ARG A 1 73 ? -4.798 -0.737 -4.650 1.00 82.81 73 ARG A O 1
ATOM 640 N N . ILE A 1 74 ? -4.546 -1.389 -2.502 1.00 82.62 74 ILE A N 1
ATOM 641 C CA . ILE A 1 74 ? -3.175 -1.889 -2.630 1.00 82.62 74 ILE A CA 1
ATOM 642 C C . ILE A 1 74 ? -3.220 -3.344 -3.083 1.00 82.62 74 ILE A C 1
ATOM 644 O O . ILE A 1 74 ? -2.598 -3.690 -4.084 1.00 82.62 74 ILE A O 1
ATOM 648 N N . ASP A 1 75 ? -3.999 -4.150 -2.367 1.00 78.81 75 ASP A N 1
ATOM 649 C CA . ASP A 1 75 ? -4.236 -5.553 -2.650 1.00 78.81 75 ASP A CA 1
ATOM 650 C C . ASP A 1 75 ? -5.687 -5.930 -2.270 1.00 78.81 75 ASP A C 1
ATOM 652 O O . ASP A 1 75 ? -6.053 -5.860 -1.090 1.00 78.81 75 ASP A O 1
ATOM 656 N N . PRO A 1 76 ? -6.548 -6.304 -3.237 1.00 80.56 76 PRO A N 1
ATOM 657 C CA . PRO A 1 76 ? -7.910 -6.753 -2.959 1.00 80.56 76 PRO A CA 1
ATOM 658 C C . PRO A 1 76 ? -7.960 -8.034 -2.114 1.00 80.56 76 PRO A C 1
ATOM 660 O O . PRO A 1 76 ? -8.927 -8.210 -1.370 1.00 80.56 76 PRO A O 1
ATOM 663 N N . ASP A 1 77 ? -6.922 -8.873 -2.167 1.00 80.12 77 ASP A N 1
ATOM 664 C CA . ASP A 1 77 ? -6.853 -10.159 -1.465 1.00 80.12 77 ASP A CA 1
ATOM 665 C C . ASP A 1 77 ? -6.080 -10.062 -0.137 1.00 80.12 77 ASP A C 1
ATOM 667 O O . ASP A 1 77 ? -5.655 -11.068 0.436 1.00 80.12 77 ASP A O 1
ATOM 671 N N . VAL A 1 78 ? -5.919 -8.842 0.394 1.00 79.69 78 VAL A N 1
ATOM 672 C CA . VAL A 1 78 ? -5.217 -8.608 1.658 1.00 79.69 78 VAL A CA 1
ATOM 673 C C . VAL A 1 78 ? -5.853 -9.413 2.809 1.00 79.69 78 VAL A C 1
ATOM 675 O O . VAL A 1 78 ? -7.055 -9.270 3.079 1.00 79.69 78 VAL A O 1
ATOM 678 N N . PRO A 1 79 ? -5.076 -10.242 3.533 1.00 79.94 79 PRO A N 1
ATOM 679 C CA . PRO A 1 79 ? -5.614 -11.082 4.593 1.00 79.94 79 PRO A CA 1
ATOM 680 C C . PRO A 1 79 ? -6.099 -10.242 5.776 1.00 79.94 79 PRO A C 1
ATOM 682 O O . PRO A 1 79 ? -5.501 -9.228 6.150 1.00 79.94 79 PRO A O 1
ATOM 685 N N . ASP A 1 80 ? -7.174 -10.694 6.420 1.00 78.31 80 ASP A N 1
ATOM 686 C CA . ASP A 1 80 ? -7.814 -9.961 7.519 1.00 78.31 80 ASP A CA 1
ATOM 687 C C . ASP A 1 80 ? -6.886 -9.735 8.719 1.00 78.31 80 ASP A C 1
ATOM 689 O O . ASP A 1 80 ? -6.978 -8.712 9.405 1.00 78.31 80 ASP A O 1
ATOM 693 N N . LEU A 1 81 ? -5.931 -10.644 8.932 1.00 77.00 81 LEU A N 1
ATOM 694 C CA . LEU A 1 81 ? -4.885 -10.481 9.936 1.00 77.00 81 LEU A CA 1
ATOM 695 C C . LEU A 1 81 ? -4.030 -9.232 9.674 1.00 77.00 81 LEU A C 1
ATOM 697 O O . LEU A 1 81 ? -3.714 -8.493 10.608 1.00 77.00 81 LEU A O 1
ATOM 701 N N . LEU A 1 82 ? -3.686 -8.963 8.413 1.00 76.56 82 LEU A N 1
ATOM 702 C CA . LEU A 1 82 ? -2.875 -7.807 8.043 1.00 76.56 82 LEU A CA 1
ATOM 703 C C . LEU A 1 82 ? -3.688 -6.510 8.145 1.00 76.56 82 LEU A C 1
ATOM 705 O O . LEU A 1 82 ? -3.202 -5.521 8.696 1.00 76.56 82 LEU A O 1
ATOM 709 N N . LYS A 1 83 ? -4.970 -6.535 7.744 1.00 81.25 83 LYS A N 1
ATOM 710 C CA . LYS A 1 83 ? -5.911 -5.420 7.981 1.00 81.25 83 LYS A CA 1
ATOM 711 C C . LYS A 1 83 ? -5.955 -5.051 9.468 1.00 81.25 83 LYS A C 1
ATOM 713 O O . LYS A 1 83 ? -5.855 -3.877 9.825 1.00 81.25 83 LYS A O 1
ATOM 718 N N . LEU A 1 84 ? -6.036 -6.052 10.349 1.00 77.56 84 LEU A N 1
ATOM 719 C CA . LEU A 1 84 ? -5.971 -5.860 11.800 1.00 77.56 84 LEU A CA 1
ATOM 720 C C . LEU A 1 84 ? -4.646 -5.259 12.273 1.00 77.56 84 LEU A C 1
ATOM 722 O O . LEU A 1 84 ? -4.662 -4.398 13.155 1.00 77.56 84 LEU A O 1
ATOM 726 N N . GLN A 1 85 ? -3.510 -5.686 11.722 1.00 79.44 85 GLN A N 1
ATOM 727 C CA . GLN A 1 85 ? -2.216 -5.103 12.081 1.00 79.44 85 GLN A CA 1
ATOM 728 C C . GLN A 1 85 ? -2.164 -3.609 11.746 1.00 79.44 85 GLN A C 1
ATOM 730 O O . GLN A 1 85 ? -1.769 -2.817 12.605 1.00 79.44 85 GLN A O 1
ATOM 735 N N . TYR A 1 86 ? -2.649 -3.204 10.568 1.00 80.19 86 TYR A N 1
ATOM 736 C CA . TYR A 1 86 ? -2.736 -1.787 10.198 1.00 80.19 86 TYR A CA 1
ATOM 737 C C . TYR A 1 86 ? -3.663 -0.995 11.125 1.00 80.19 86 TYR A C 1
ATOM 739 O O . TYR A 1 86 ? -3.306 0.098 11.569 1.00 80.19 86 TYR A O 1
ATOM 747 N N . LEU A 1 87 ? -4.809 -1.570 11.493 1.00 81.12 87 LEU A N 1
ATOM 748 C CA . LEU A 1 87 ? -5.750 -0.953 12.433 1.00 81.12 87 LEU A CA 1
ATOM 749 C C . LEU A 1 87 ? -5.140 -0.738 13.816 1.00 81.12 87 LEU A C 1
ATOM 751 O O . LEU A 1 87 ? -5.366 0.298 14.438 1.00 81.12 87 LEU A O 1
ATOM 755 N N . ILE A 1 88 ? -4.373 -1.711 14.309 1.00 77.88 88 ILE A N 1
ATOM 756 C CA . ILE A 1 88 ? -3.705 -1.617 15.609 1.00 77.88 88 ILE A CA 1
ATOM 757 C C . ILE A 1 88 ? -2.566 -0.593 15.547 1.00 77.88 88 ILE A C 1
ATOM 759 O O . ILE A 1 88 ? -2.425 0.202 16.475 1.00 77.88 88 ILE A O 1
ATOM 763 N N . ALA A 1 89 ? -1.790 -0.576 14.459 1.00 77.62 89 ALA A N 1
ATOM 764 C CA . ALA A 1 89 ? -0.655 0.328 14.283 1.00 77.62 89 ALA A CA 1
ATOM 765 C C . ALA A 1 89 ? -1.070 1.805 14.148 1.00 77.62 89 ALA A C 1
ATOM 767 O O . ALA A 1 89 ? -0.383 2.689 14.663 1.00 77.62 89 ALA A O 1
ATOM 768 N N . GLY A 1 90 ? -2.190 2.088 13.476 1.00 71.50 90 GLY A N 1
ATOM 769 C CA . GLY A 1 90 ? -2.697 3.451 13.286 1.00 71.50 90 GLY A CA 1
ATOM 770 C C . GLY A 1 90 ? -3.639 3.945 14.392 1.00 71.50 90 GLY A C 1
ATOM 771 O O . GLY A 1 90 ? -4.057 5.111 14.375 1.00 71.50 90 GLY A O 1
ATOM 772 N N . ARG A 1 91 ? -3.955 3.095 15.380 1.00 69.56 91 ARG A N 1
ATOM 773 C CA . ARG A 1 91 ? -4.810 3.463 16.510 1.00 69.56 91 ARG A CA 1
ATOM 774 C C . ARG A 1 91 ? -4.113 4.489 17.395 1.00 69.56 91 ARG A C 1
ATOM 776 O O . ARG A 1 91 ? -3.038 4.255 17.943 1.00 69.56 91 ARG A O 1
ATOM 783 N N . ASN A 1 92 ? -4.767 5.624 17.599 1.00 61.59 92 ASN A N 1
ATOM 784 C CA . ASN A 1 92 ? -4.284 6.632 18.526 1.00 61.59 92 ASN A CA 1
ATOM 785 C C . ASN A 1 92 ? -4.623 6.199 19.966 1.00 61.59 92 ASN A C 1
ATOM 787 O O . ASN A 1 92 ? -5.772 6.266 20.402 1.00 61.59 92 ASN A O 1
ATOM 791 N N . VAL A 1 93 ? -3.610 5.715 20.689 1.00 59.53 93 VAL A N 1
ATOM 792 C CA . VAL A 1 93 ? -3.715 5.165 22.058 1.00 59.53 93 VAL A CA 1
ATOM 793 C C . VAL A 1 93 ? -4.238 6.203 23.065 1.00 59.53 93 VAL A C 1
ATOM 795 O O . VAL A 1 93 ? -4.756 5.843 24.118 1.00 59.53 93 VAL A O 1
ATOM 798 N N . ASN A 1 94 ? -4.196 7.492 22.712 1.00 54.72 94 ASN A N 1
ATOM 799 C CA . ASN A 1 94 ? -4.693 8.578 23.555 1.00 54.72 94 ASN A CA 1
ATOM 800 C C . ASN A 1 94 ? -6.231 8.628 23.653 1.00 54.72 94 ASN A C 1
ATOM 802 O O . ASN A 1 94 ? -6.754 9.270 24.561 1.00 54.72 94 ASN A O 1
ATOM 806 N N . PHE A 1 95 ? -6.977 7.913 22.799 1.00 53.69 95 PHE A N 1
ATOM 807 C CA . PHE A 1 95 ? -8.436 7.761 22.938 1.00 53.69 95 PHE A CA 1
ATOM 808 C C . PHE A 1 95 ? -8.812 6.596 23.858 1.00 53.69 95 PHE A C 1
ATOM 810 O O . PHE A 1 95 ? -9.648 5.761 23.523 1.00 53.69 95 PHE A O 1
ATOM 817 N N . LEU A 1 96 ? -8.217 6.552 25.050 1.00 47.69 96 LEU A N 1
ATOM 818 C CA . LEU A 1 96 ? -8.516 5.565 26.096 1.00 47.69 96 LEU A CA 1
ATOM 819 C C . LEU A 1 96 ? -9.949 5.657 26.663 1.00 47.69 96 LEU A C 1
ATOM 821 O O . LEU A 1 96 ? -10.342 4.808 27.456 1.00 47.69 96 LEU A O 1
ATOM 825 N N . HIS A 1 97 ? -10.773 6.607 26.208 1.00 46.69 97 HIS A N 1
ATOM 826 C CA . HIS A 1 97 ? -12.218 6.635 26.469 1.00 46.69 97 HIS A CA 1
ATOM 827 C C . HIS A 1 97 ? -12.994 5.826 25.425 1.00 46.69 97 HIS A C 1
ATOM 829 O O . HIS A 1 97 ? -13.958 6.294 24.818 1.00 46.69 97 HIS A O 1
ATOM 835 N N . ILE A 1 98 ? -12.562 4.587 25.211 1.00 48.34 98 ILE A N 1
ATOM 836 C CA . ILE A 1 98 ? -13.348 3.610 24.470 1.00 48.34 98 ILE A CA 1
ATOM 837 C C . ILE A 1 98 ? -14.581 3.319 25.319 1.00 48.34 98 ILE A C 1
ATOM 839 O O . ILE A 1 98 ? -14.471 2.789 26.429 1.00 48.34 98 ILE A O 1
ATOM 843 N N . LYS A 1 99 ? -15.767 3.664 24.811 1.00 49.88 99 LYS A N 1
ATOM 844 C CA . LYS A 1 99 ? -17.005 3.120 25.369 1.00 49.88 99 LYS A CA 1
ATOM 845 C C . LYS A 1 99 ? -16.856 1.597 25.343 1.00 49.88 99 LYS A C 1
ATOM 847 O O . LYS A 1 99 ? -16.421 1.045 24.339 1.00 49.88 99 LYS A O 1
ATOM 852 N N . ARG A 1 100 ? -17.184 0.935 26.457 1.00 47.62 100 ARG A N 1
ATOM 853 C CA . ARG A 1 100 ? -16.996 -0.507 26.736 1.00 47.62 100 ARG A CA 1
ATOM 854 C C . ARG A 1 100 ? -17.292 -1.440 25.539 1.00 47.62 100 ARG A C 1
ATOM 856 O O . ARG A 1 100 ? -16.635 -2.462 25.393 1.00 47.62 100 ARG A O 1
ATOM 863 N N . ASN A 1 101 ? -18.189 -1.021 24.650 1.00 52.16 101 ASN A N 1
ATOM 864 C CA . ASN A 1 101 ? -18.641 -1.735 23.459 1.00 52.16 101 ASN A CA 1
ATOM 865 C C . ASN A 1 101 ? -17.598 -1.838 22.320 1.00 52.16 101 ASN A C 1
ATOM 867 O O . ASN A 1 101 ? -17.574 -2.854 21.630 1.00 52.16 101 ASN A O 1
ATOM 871 N N . ASP A 1 102 ? -16.698 -0.865 22.108 1.00 51.31 102 ASP A N 1
ATOM 872 C CA . ASP A 1 102 ? -15.764 -0.950 20.961 1.00 51.31 102 ASP A CA 1
ATOM 873 C C . ASP A 1 102 ? -14.556 -1.855 21.256 1.00 51.31 102 ASP A C 1
ATOM 875 O O . ASP A 1 102 ? -13.939 -2.420 20.351 1.00 51.31 102 ASP A O 1
ATOM 879 N N . ALA A 1 103 ? -14.219 -2.028 22.538 1.00 53.38 103 ALA A N 1
ATOM 880 C CA . ALA A 1 103 ? -13.225 -3.008 22.964 1.00 53.38 103 ALA A CA 1
ATOM 881 C C . ALA A 1 103 ? -13.736 -4.439 22.742 1.00 53.38 103 ALA A C 1
ATOM 883 O O . ALA A 1 103 ? -12.975 -5.289 22.283 1.00 53.38 103 ALA A O 1
ATOM 884 N N . GLU A 1 104 ? -15.024 -4.686 22.995 1.00 57.06 104 GLU A N 1
ATOM 885 C CA . GLU A 1 104 ? -15.680 -5.963 22.700 1.00 57.06 104 GLU A CA 1
ATOM 886 C C . GLU A 1 104 ? -15.758 -6.238 21.198 1.00 57.06 104 GLU A C 1
ATOM 888 O O . GLU A 1 104 ? -15.554 -7.379 20.798 1.00 57.06 104 GLU A O 1
ATOM 893 N N . LEU A 1 105 ? -15.948 -5.216 20.354 1.00 58.50 105 LEU A N 1
ATOM 894 C CA . LEU A 1 105 ? -15.917 -5.384 18.899 1.00 58.50 105 LEU A CA 1
ATOM 895 C C . LEU A 1 105 ? -14.519 -5.797 18.409 1.00 58.50 105 LEU A C 1
ATOM 897 O O . LEU A 1 105 ? -14.383 -6.740 17.637 1.00 58.50 105 LEU A O 1
ATOM 901 N N . ILE A 1 106 ? -13.458 -5.153 18.908 1.00 56.62 106 ILE A N 1
ATOM 902 C CA . ILE A 1 106 ? -12.069 -5.484 18.538 1.00 56.62 106 ILE A CA 1
ATOM 903 C C . ILE A 1 106 ? -11.663 -6.864 19.072 1.00 56.62 106 ILE A C 1
ATOM 905 O O . ILE A 1 106 ? -11.002 -7.628 18.367 1.00 56.62 106 ILE A O 1
ATOM 909 N N . VAL A 1 107 ? -12.053 -7.204 20.305 1.00 63.19 107 VAL A N 1
ATOM 910 C CA . VAL A 1 107 ? -11.824 -8.538 20.885 1.00 63.19 107 VAL A CA 1
ATOM 911 C C . VAL A 1 107 ? -12.650 -9.592 20.146 1.00 63.19 107 VAL A C 1
ATOM 913 O O . VAL A 1 107 ? -12.144 -10.676 19.875 1.00 63.19 107 VAL A O 1
ATOM 916 N N . GLY A 1 108 ? -13.882 -9.269 19.760 1.00 60.84 108 GLY A N 1
ATOM 917 C CA . GLY A 1 108 ? -14.765 -10.124 18.973 1.00 60.84 108 GLY A CA 1
ATOM 918 C C . GLY A 1 108 ? -14.191 -10.425 17.593 1.00 60.84 108 GLY A C 1
ATOM 919 O O . GLY A 1 108 ? -14.088 -11.592 17.228 1.00 60.84 108 GLY A O 1
ATOM 920 N N . VAL A 1 109 ? -13.719 -9.403 16.875 1.00 58.75 109 VAL A N 1
ATOM 921 C CA . VAL A 1 109 ? -13.065 -9.554 15.566 1.00 58.75 109 VAL A CA 1
ATOM 922 C C . VAL A 1 109 ? -11.744 -10.323 15.694 1.00 58.75 109 VAL A C 1
ATOM 924 O O . VAL A 1 109 ? -11.508 -11.251 14.924 1.00 58.75 109 VAL A O 1
ATOM 927 N N . LYS A 1 110 ? -10.918 -10.042 16.716 1.00 59.81 110 LYS A N 1
ATOM 928 C CA . LYS A 1 110 ? -9.715 -10.849 17.006 1.00 59.81 110 LYS A CA 1
ATOM 929 C C . LYS A 1 110 ? -10.046 -12.318 17.283 1.00 59.81 110 LYS A C 1
ATOM 931 O O . LYS A 1 110 ? -9.361 -13.198 16.777 1.00 59.81 110 LYS A O 1
ATOM 936 N N . ASN A 1 111 ? -11.087 -12.592 18.067 1.00 54.75 111 ASN A N 1
ATOM 937 C CA . ASN A 1 111 ? -11.495 -13.953 18.428 1.00 54.75 111 ASN A CA 1
ATOM 938 C C . ASN A 1 111 ? -12.205 -14.697 17.287 1.00 54.75 111 ASN A C 1
ATOM 940 O O . ASN A 1 111 ? -12.232 -15.928 17.300 1.00 54.75 111 ASN A O 1
ATOM 944 N N . ALA A 1 112 ? -12.819 -13.980 16.344 1.00 56.34 112 ALA A N 1
ATOM 945 C CA . ALA A 1 112 ? -13.386 -14.555 15.128 1.00 56.34 112 ALA A CA 1
ATOM 946 C C . ALA A 1 112 ? -12.269 -14.962 14.156 1.00 56.34 112 ALA A C 1
ATOM 948 O O . ALA A 1 112 ? -12.255 -16.090 13.680 1.00 56.34 112 ALA A O 1
ATOM 949 N N . LEU A 1 113 ? -11.268 -14.101 13.966 1.00 55.31 113 LEU A N 1
ATOM 950 C CA . LEU A 1 113 ? -10.148 -14.373 13.060 1.00 55.31 113 LEU A CA 1
ATOM 951 C C . LEU A 1 113 ? -9.171 -15.423 13.607 1.00 55.31 113 LEU A C 1
ATOM 953 O O . LEU A 1 113 ? -8.713 -16.279 12.857 1.00 55.31 113 LEU A O 1
ATOM 957 N N . LEU A 1 114 ? -8.927 -15.444 14.924 1.00 57.50 114 LEU A N 1
ATOM 958 C CA . LEU A 1 114 ? -8.184 -16.538 15.563 1.00 57.50 114 LEU A CA 1
ATOM 959 C C . LEU A 1 114 ? -8.904 -17.889 15.429 1.00 57.50 114 LEU A C 1
ATOM 961 O O . LEU A 1 114 ? -8.243 -18.922 15.432 1.00 57.50 114 LEU A O 1
ATOM 965 N N . ARG A 1 115 ? -10.239 -17.912 15.317 1.00 55.03 115 ARG A N 1
ATOM 966 C CA . ARG A 1 115 ? -10.979 -19.159 15.071 1.00 55.03 115 ARG A CA 1
ATOM 967 C C . ARG A 1 115 ? -10.801 -19.661 13.642 1.00 55.03 115 ARG A C 1
ATOM 969 O O . ARG A 1 115 ? -10.548 -20.852 13.477 1.00 55.03 115 ARG A O 1
ATOM 976 N N . ASP A 1 116 ? -10.841 -18.772 12.654 1.00 49.53 116 ASP A N 1
ATOM 977 C CA . ASP A 1 116 ? -10.609 -19.138 11.251 1.00 49.53 116 ASP A CA 1
ATOM 978 C C . ASP A 1 116 ? -9.171 -19.625 11.008 1.00 49.53 116 ASP A C 1
ATOM 980 O O . ASP A 1 116 ? -8.963 -20.642 10.343 1.00 49.53 116 ASP A O 1
ATOM 984 N N . GLU A 1 117 ? -8.174 -18.978 11.621 1.00 49.97 117 GLU A N 1
ATOM 985 C CA . GLU A 1 117 ? -6.765 -19.376 11.488 1.00 49.97 117 GLU A CA 1
ATOM 986 C C . GLU A 1 117 ? -6.462 -20.725 12.178 1.00 49.97 117 GLU A C 1
ATOM 988 O O . GLU A 1 117 ? -5.655 -21.517 11.684 1.00 49.97 117 GLU A O 1
ATOM 993 N N . TYR A 1 118 ? -7.153 -21.044 13.283 1.00 49.88 118 TYR A N 1
ATOM 994 C CA . TYR A 1 118 ? -7.068 -22.365 13.922 1.00 49.88 118 TYR A CA 1
ATOM 995 C C . TYR A 1 118 ? -7.830 -23.454 13.152 1.00 49.88 118 TYR A C 1
ATOM 997 O O . TYR A 1 118 ? -7.371 -24.597 13.116 1.00 49.88 118 TYR A O 1
ATOM 1005 N N . GLN A 1 119 ? -8.961 -23.135 12.513 1.00 46.72 119 GLN A N 1
ATOM 1006 C CA . GLN A 1 119 ? -9.727 -24.117 11.735 1.00 46.72 119 GLN A CA 1
ATOM 1007 C C . GLN A 1 119 ? -9.031 -24.523 10.431 1.00 46.72 119 GLN A C 1
ATOM 1009 O O . GLN A 1 119 ? -9.179 -25.669 10.015 1.00 46.72 119 GLN A O 1
ATOM 1014 N N . GLN A 1 120 ? -8.222 -23.653 9.820 1.00 46.75 120 GLN A N 1
ATOM 1015 C CA . GLN A 1 120 ? -7.466 -24.003 8.608 1.00 46.75 120 GLN A CA 1
ATOM 1016 C C . GLN A 1 120 ? -6.203 -24.849 8.869 1.00 46.75 120 GLN A C 1
ATOM 1018 O O . GLN A 1 120 ? -5.611 -25.363 7.921 1.00 46.75 120 GLN A O 1
ATOM 1023 N N . ARG A 1 121 ? -5.778 -25.027 10.130 1.00 41.72 121 ARG A N 1
ATOM 1024 C CA . ARG A 1 121 ? -4.552 -25.772 10.494 1.00 41.72 121 ARG A CA 1
ATOM 1025 C C . ARG A 1 121 ? -4.779 -27.130 11.159 1.00 41.72 121 ARG A C 1
ATOM 1027 O O . ARG A 1 121 ? -3.798 -27.794 11.493 1.00 41.72 121 ARG A O 1
ATOM 1034 N N . LEU A 1 122 ? -6.021 -27.566 11.354 1.00 41.09 122 LEU A N 1
ATOM 1035 C CA . LEU A 1 122 ? -6.297 -28.877 11.941 1.00 41.09 122 LEU A CA 1
ATOM 1036 C C . LEU A 1 122 ? -6.591 -29.906 10.836 1.00 41.09 122 LEU A C 1
ATOM 1038 O O . LEU A 1 122 ? -7.542 -29.716 10.077 1.00 41.09 122 LEU A O 1
ATOM 1042 N N . PRO A 1 123 ? -5.807 -30.999 10.729 1.00 39.97 123 PRO A N 1
ATOM 1043 C CA . PRO A 1 123 ? -6.196 -32.158 9.936 1.00 39.97 123 PRO A CA 1
ATOM 1044 C C . PRO A 1 123 ? -7.563 -32.655 10.413 1.00 39.97 123 PRO A C 1
ATOM 1046 O O . PRO A 1 123 ? -7.832 -32.687 11.612 1.00 39.97 123 PRO A O 1
ATOM 1049 N N . LEU A 1 124 ? -8.417 -33.044 9.469 1.00 40.81 124 LEU A N 1
ATOM 1050 C CA . LEU A 1 124 ? -9.831 -33.388 9.660 1.00 40.81 124 LEU A CA 1
ATOM 1051 C C . LEU A 1 124 ? -10.103 -34.655 10.494 1.00 40.81 124 LEU A C 1
ATOM 1053 O O . LEU A 1 124 ? -11.244 -35.099 10.552 1.00 40.81 124 LEU A O 1
ATOM 1057 N N . ASP A 1 125 ? -9.108 -35.197 11.194 1.00 43.03 125 ASP A N 1
ATOM 1058 C CA . ASP A 1 125 ? -9.260 -36.377 12.032 1.00 43.03 125 ASP A CA 1
ATOM 1059 C C . ASP A 1 125 ? -8.754 -36.112 13.447 1.00 43.03 125 ASP A C 1
ATOM 1061 O O . ASP A 1 125 ? -7.604 -35.740 13.664 1.00 43.03 125 ASP A O 1
ATOM 1065 N N . MET A 1 126 ? -9.635 -36.400 14.405 1.00 44.09 126 MET A N 1
ATOM 1066 C CA . MET A 1 126 ? -9.517 -36.193 15.850 1.00 44.09 126 MET A CA 1
ATOM 1067 C C . MET A 1 126 ? -9.909 -34.792 16.319 1.00 44.09 126 MET A C 1
ATOM 1069 O O . MET A 1 126 ? -9.080 -33.906 16.415 1.00 44.09 126 MET A O 1
ATOM 1073 N N . PHE A 1 127 ? -11.154 -34.628 16.773 1.00 36.72 127 PHE A N 1
ATOM 1074 C CA . PHE A 1 127 ? -11.358 -34.324 18.193 1.00 36.72 127 PHE A CA 1
ATOM 1075 C C . PHE A 1 127 ? -12.789 -34.650 18.633 1.00 36.72 127 PHE A C 1
ATOM 1077 O O . PHE A 1 127 ? -13.774 -33.998 18.287 1.00 36.72 127 PHE A O 1
ATOM 1084 N N . ASN A 1 128 ? -12.862 -35.718 19.424 1.00 36.34 128 ASN A N 1
ATOM 1085 C CA . ASN A 1 128 ? -14.037 -36.223 20.111 1.00 36.34 128 ASN A CA 1
ATOM 1086 C C . ASN A 1 128 ? -14.563 -35.173 21.110 1.00 36.34 128 ASN A C 1
ATOM 1088 O O . ASN A 1 128 ? -13.806 -34.572 21.873 1.00 36.34 128 ASN A O 1
ATOM 1092 N N . ARG A 1 129 ? -15.881 -34.972 21.119 1.00 34.59 129 ARG A N 1
ATOM 1093 C CA . ARG A 1 129 ? -16.630 -33.864 21.748 1.00 34.59 129 ARG A CA 1
ATOM 1094 C C . ARG A 1 129 ? -16.650 -33.803 23.292 1.00 34.59 129 ARG A C 1
ATOM 1096 O O . ARG A 1 129 ? -17.557 -33.187 23.838 1.00 34.59 129 ARG A O 1
ATOM 1103 N N . HIS A 1 130 ? -15.706 -34.401 24.021 1.00 36.09 130 HIS A N 1
ATOM 1104 C CA . HIS A 1 130 ? -15.858 -34.589 25.479 1.00 36.09 130 HIS A CA 1
ATOM 1105 C C . HIS A 1 130 ? -14.755 -34.042 26.402 1.00 36.09 130 HIS A C 1
ATOM 1107 O O . HIS A 1 130 ? -14.805 -34.321 27.595 1.00 36.09 130 HIS A O 1
ATOM 1113 N N . GLN A 1 131 ? -13.800 -33.223 25.934 1.00 37.09 131 GLN A N 1
ATOM 1114 C CA . GLN A 1 131 ? -12.684 -32.793 26.808 1.00 37.09 131 GLN A CA 1
ATOM 1115 C C . GLN A 1 131 ? -12.400 -31.288 26.944 1.00 37.09 131 GLN A C 1
ATOM 1117 O O . GLN A 1 131 ? -11.499 -30.912 27.688 1.00 37.09 131 GLN A O 1
ATOM 1122 N N . PHE A 1 132 ? -13.199 -30.398 26.351 1.00 31.66 132 PHE A N 1
ATOM 1123 C CA . PHE A 1 132 ? -12.961 -28.943 26.436 1.00 31.66 132 PHE A CA 1
ATOM 1124 C C . PHE A 1 132 ? -13.688 -28.222 27.594 1.00 31.66 132 PHE A C 1
ATOM 1126 O O . PHE A 1 132 ? -13.948 -27.026 27.517 1.00 31.66 132 PHE A O 1
ATOM 1133 N N . MET A 1 133 ? -14.000 -28.927 28.689 1.00 32.59 133 MET A N 1
ATOM 1134 C CA . MET A 1 133 ? -14.680 -28.364 29.875 1.00 32.59 133 MET A CA 1
ATOM 1135 C C . MET A 1 133 ? -13.752 -28.054 31.069 1.0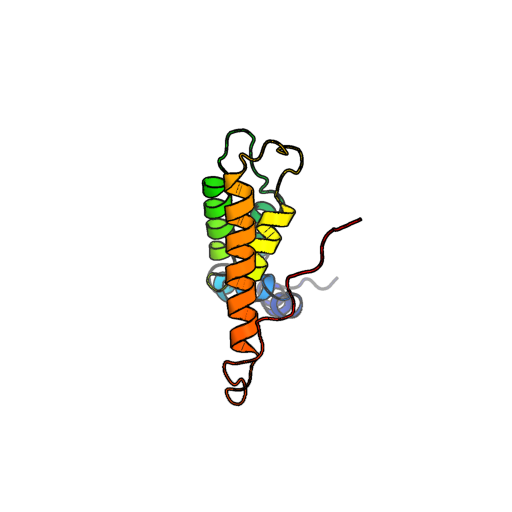0 32.59 133 MET A C 1
ATOM 1137 O O . MET A 1 133 ? -14.241 -27.616 32.105 1.00 32.59 133 MET A O 1
ATOM 1141 N N . CYS A 1 134 ? -12.424 -28.218 30.966 1.00 31.91 134 CYS A N 1
ATOM 1142 C CA . CYS A 1 134 ? -11.543 -28.102 32.147 1.00 31.91 134 CYS A CA 1
ATOM 1143 C C . CYS A 1 134 ? -10.501 -26.970 32.167 1.00 31.91 134 CYS A C 1
ATOM 1145 O O . CYS A 1 134 ? -9.773 -26.885 33.151 1.00 31.91 134 CYS A O 1
ATOM 1147 N N . TYR A 1 135 ? -10.421 -26.064 31.183 1.00 30.88 135 TYR A N 1
ATOM 1148 C CA . TYR A 1 135 ? -9.306 -25.091 31.137 1.00 30.88 135 TYR A CA 1
ATOM 1149 C C . TYR A 1 135 ? -9.636 -23.604 31.338 1.00 30.88 135 TYR A C 1
ATOM 1151 O O . TYR A 1 135 ? -8.747 -22.763 31.221 1.00 30.88 135 TYR A O 1
ATOM 1159 N N . CYS A 1 136 ? -10.860 -23.251 31.741 1.00 31.33 136 CYS A N 1
ATOM 1160 C CA . CYS A 1 136 ? -11.204 -21.860 32.079 1.00 31.33 136 CYS A CA 1
ATOM 1161 C C . CYS A 1 136 ? -11.857 -21.701 33.455 1.00 31.33 136 CYS A C 1
ATOM 1163 O O . CYS A 1 136 ? -12.835 -20.974 33.595 1.00 31.33 136 CYS A O 1
ATOM 1165 N N . ASN A 1 137 ? -11.306 -22.332 34.495 1.00 36.03 137 ASN A N 1
ATOM 1166 C CA . ASN A 1 137 ? -11.644 -21.916 35.853 1.00 36.03 137 ASN A CA 1
ATOM 1167 C C . ASN A 1 137 ? -10.458 -22.062 36.807 1.00 36.03 137 ASN A C 1
ATOM 1169 O O . ASN A 1 137 ? -10.248 -23.118 37.393 1.00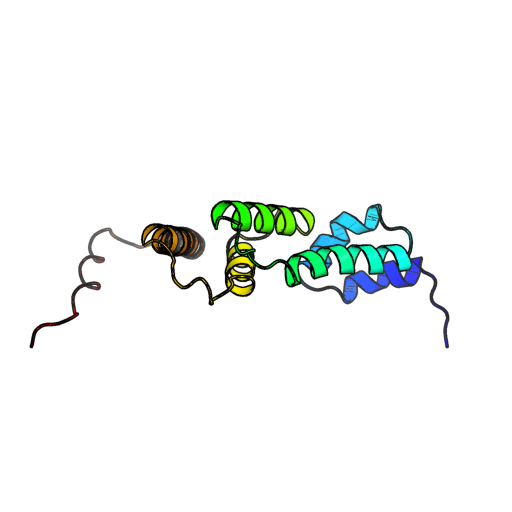 36.03 137 ASN A O 1
ATOM 1173 N N . LYS A 1 138 ? -9.665 -20.991 36.924 1.00 34.91 138 LYS A N 1
ATOM 1174 C CA . LYS A 1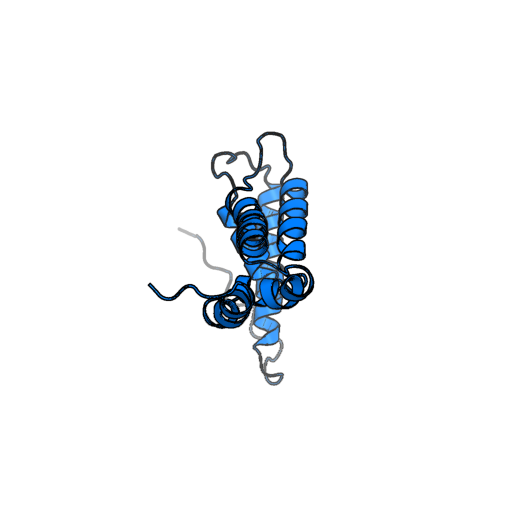 138 ? -8.860 -20.666 38.113 1.00 34.91 138 LYS A CA 1
ATOM 1175 C C . LYS A 1 138 ? -8.360 -19.220 38.021 1.00 34.91 138 LYS A C 1
ATOM 1177 O O . LYS A 1 138 ? -7.222 -18.937 37.661 1.00 34.91 138 LYS A O 1
ATOM 1182 N N . ARG A 1 139 ? -9.240 -18.288 38.385 1.00 39.81 139 ARG A N 1
ATOM 1183 C CA . ARG A 1 139 ? -8.843 -17.057 39.073 1.00 39.81 139 ARG A CA 1
ATOM 1184 C C . ARG A 1 139 ? -9.628 -16.991 40.378 1.00 39.81 139 ARG A C 1
ATOM 1186 O O . ARG A 1 139 ? -10.847 -16.994 40.345 1.00 39.81 139 ARG A O 1
ATOM 1193 N N . VAL A 1 140 ? -8.874 -16.849 41.468 1.00 41.06 140 VAL A N 1
ATOM 1194 C CA . VAL A 1 140 ? -9.284 -16.271 42.755 1.00 41.06 140 VAL A CA 1
ATOM 1195 C C . VAL A 1 140 ? -10.231 -17.116 43.614 1.00 41.06 140 VAL A C 1
ATOM 1197 O O . VAL A 1 140 ? -11.435 -17.097 43.422 1.00 41.06 140 VAL A O 1
ATOM 1200 N N . CYS A 1 141 ? -9.667 -17.719 44.663 1.00 35.09 141 CYS A N 1
ATOM 1201 C CA . CYS A 1 141 ? -10.192 -17.648 46.029 1.00 35.09 141 CYS A CA 1
ATOM 1202 C C . CYS A 1 141 ? -9.004 -17.787 47.000 1.00 35.09 141 CYS A C 1
ATOM 1204 O O . CYS A 1 141 ? -8.240 -18.733 46.862 1.00 35.09 141 CYS A O 1
ATOM 1206 N N . ARG A 1 142 ? -8.886 -16.774 47.873 1.00 38.28 142 ARG A N 1
ATOM 1207 C CA . ARG A 1 142 ? -8.100 -16.605 49.116 1.00 38.28 142 ARG A CA 1
ATOM 1208 C C . ARG A 1 142 ? -6.991 -17.598 49.452 1.00 38.28 142 ARG A C 1
ATOM 1210 O O . ARG A 1 142 ? -7.305 -18.782 49.682 1.00 38.28 142 ARG A O 1
#

Foldseek 3Di:
DDDDAQVRVLVVVLVVDDDLRNQLSVVCVVVQPGPVSVVVVSCVLVVCLLQLADDPPDDLVNSLVVLLVSSCNSPVPDDVVVSLVSSVNRYDPVPPVDDPVVVCVNVVSVVVVVVVVVVVPDDPDDDDPPPPPPDPDDDDDD

Secondary structure (DSSP, 8-state):
-----HHHHHHHHHHH--HHHHHHHHHHGGG--SHHHHHHHHHHHHHHHHH----TT--HHHHHHHHHHHHHHH-TT--HHHHHHHHHHH--TT-----HHHHHHHHHHHHHHHHHHHHTTS-SS---TTSTTSSS------

Sequence (142 aa):
MASWSDEHKLKYISIHLQDDAHQWWIQASKRIPTWSKFVKEIKQAFEQLRWYKQSINQTITQYYDKIIELCTRIDPDVPDLLKLQYLIAGRNVNFLHIKRNDAELIVGVKNALLRDEYQQRLPLDMFNRHQFMCYCNKRVCR

pLDDT: mean 71.25, std 20.12, range [30.88, 95.5]

Organism: NCBI:txid392032

Radius of gyration: 21.78 Å; chains: 1; bounding box: 46×50×68 Å